Protein AF-X1SRM4-F1 (afdb_monomer)

Solvent-accessible surface area (backbone atoms only — not comparable to full-atom values): 5749 Å² total; per-residue (Å²): 133,90,82,63,101,51,56,76,46,81,44,74,42,78,88,56,92,49,51,66,61,54,65,71,65,63,55,59,71,55,78,73,40,91,47,46,73,48,65,42,58,48,82,62,38,61,90,78,50,67,84,57,41,68,48,72,47,77,42,87,73,50,101,91,42,69,45,79,48,80,47,55,30,52,72,72,29,47,53,51,53,54,55,52,60,62,62,77,76,111

Nearest PDB structures (foldseek):
  5np9-assembly1_A  TM=9.371E-01  e=2.767E-06  Bacillus subtilis
  5mvr-assembly1_A  TM=9.314E-01  e=2.800E-05  Bacillus subtilis
  3zqn-assembly1_I  TM=3.567E-01  e=4.131E+00  Bacillus phage SF6
  8btj-assembly1_A  TM=2.962E-01  e=2.133E+00  Muromegalovirus
  3zqo-assembly2_Q  TM=3.604E-01  e=8.550E+00  Bacillus phage SF6

pLDDT: mean 89.22, std 12.16, range [35.88, 97.44]

Foldseek 3Di:
DDDDPFDEAEEECPPPPALVVVVVVPCCCVQVHGHDYDYHPCVRHVVPHDQFDWDWDWADDDPPDIDIDTDGGDPVRVVVVVVVVVVVVD

InterPro domains:
  IPR003442 tRNA threonylcarbamoyl adenosine modification protein TsaE [PF02367] (7-66)
  IPR003442 tRNA threonylcarbamoyl adenosine modification protein TsaE [TIGR00150] (4-70)
  IPR027417 P-loop containing nucleoside triphosphate hydrolase [G3DSA:3.40.50.300] (1-85)
  IPR027417 P-loop containing nucleoside triphosphate hydrolase [SSF52540] (4-66)

Mean predicted aligned error: 4.93 Å

Secondary structure (DSSP, 8-state):
----SS-EEEEE-TT--SHHHHHHT-THHHHTSSSEEEEETGGGGTTTS-SSEEEEEEEE-SSS-EEEEEEEESHHHHHHHHHHHHHTT-

Organism: NCBI:txid412755

Radius of gyration: 14.92 Å; Cα contacts (8 Å, |Δi|>4): 104; chains: 1; bounding box: 33×36×36 Å

Sequence (90 aa):
ELHGRLPLYHIDLYRLDHIEEVEELGLDNYLYGKGVCVIEWAEKGLSVLPAEHLMIQIGYLSDTERSFQLKPNGKRYLEVLGQLKHLTLN

Structure (mmCIF, N/CA/C/O backbone):
data_AF-X1SRM4-F1
#
_entry.id   AF-X1SRM4-F1
#
loop_
_atom_site.group_PDB
_atom_site.id
_atom_site.type_symbol
_atom_site.label_atom_id
_atom_site.label_alt_id
_atom_site.label_comp_id
_atom_site.label_asym_id
_atom_site.label_entity_id
_atom_site.label_seq_id
_atom_site.pdbx_PDB_ins_code
_atom_site.Cartn_x
_atom_site.Cartn_y
_atom_site.Cartn_z
_atom_site.occupancy
_atom_site.B_iso_or_equiv
_atom_site.auth_seq_id
_atom_site.auth_comp_id
_atom_site.auth_asym_id
_atom_site.auth_atom_id
_atom_site.pdbx_PDB_model_num
ATOM 1 N N . GLU A 1 1 ? -22.380 -8.598 -11.366 1.00 53.22 1 GLU A N 1
ATOM 2 C CA . GLU A 1 1 ? -20.950 -8.373 -11.076 1.00 53.22 1 GLU A CA 1
ATOM 3 C C . GLU A 1 1 ? -20.717 -6.874 -10.932 1.00 53.22 1 GLU A C 1
ATOM 5 O O . GLU A 1 1 ? -21.360 -6.106 -11.642 1.00 53.22 1 GLU A O 1
ATOM 10 N N . LEU A 1 2 ? -19.895 -6.440 -9.974 1.00 52.22 2 LEU A N 1
ATOM 11 C CA . LEU A 1 2 ? -19.528 -5.028 -9.830 1.00 52.22 2 LEU A CA 1
ATOM 12 C C . LEU A 1 2 ? -18.365 -4.740 -10.783 1.00 52.22 2 LEU A C 1
ATOM 14 O O . LEU A 1 2 ? -17.234 -5.132 -10.515 1.00 52.22 2 LEU A O 1
ATOM 18 N N . HIS A 1 3 ? -18.639 -4.072 -11.903 1.00 73.56 3 HIS A N 1
ATOM 19 C CA . HIS A 1 3 ? -17.596 -3.648 -12.835 1.00 73.56 3 HIS A CA 1
ATOM 20 C C . HIS A 1 3 ? -17.134 -2.234 -12.480 1.00 73.56 3 HIS A C 1
ATOM 22 O O . HIS A 1 3 ? -17.868 -1.260 -12.645 1.00 73.56 3 HIS A O 1
ATOM 28 N N . GLY A 1 4 ? -15.909 -2.128 -11.968 1.00 80.31 4 GLY A N 1
ATOM 29 C CA . GLY A 1 4 ? -15.220 -0.851 -11.821 1.00 80.31 4 GLY A CA 1
ATOM 30 C C . GLY A 1 4 ? -14.667 -0.349 -13.157 1.00 80.31 4 GLY A C 1
ATOM 31 O O . GLY A 1 4 ? -14.529 -1.101 -14.119 1.00 80.31 4 GLY A O 1
ATOM 32 N N . ARG A 1 5 ? -14.286 0.933 -13.209 1.00 90.94 5 ARG A N 1
ATOM 33 C CA . ARG A 1 5 ? -13.626 1.541 -14.383 1.00 90.94 5 ARG A CA 1
ATOM 34 C C . ARG A 1 5 ? -12.295 0.864 -14.745 1.00 90.94 5 ARG A C 1
ATOM 36 O O . ARG A 1 5 ? -11.861 0.958 -15.889 1.00 90.94 5 ARG A O 1
ATOM 43 N N . LEU A 1 6 ? -11.632 0.243 -13.770 1.00 91.25 6 LEU A N 1
ATOM 44 C CA . LEU A 1 6 ? -10.359 -0.458 -13.929 1.00 91.25 6 LEU A CA 1
ATOM 45 C C . LEU A 1 6 ? -10.465 -1.861 -13.315 1.00 91.25 6 LEU A C 1
ATOM 47 O O . LEU A 1 6 ? -11.151 -2.005 -12.299 1.00 91.25 6 LEU A O 1
ATOM 51 N N . PRO A 1 7 ? -9.761 -2.866 -13.872 1.00 93.19 7 PRO A N 1
ATOM 52 C CA . PRO A 1 7 ? -9.529 -4.130 -13.182 1.00 93.19 7 PRO A CA 1
ATOM 53 C C . PRO A 1 7 ? -8.860 -3.884 -11.825 1.00 93.19 7 PRO A C 1
ATOM 55 O O . PRO A 1 7 ? -7.908 -3.103 -11.740 1.00 93.19 7 PRO A O 1
ATOM 58 N N . LEU A 1 8 ? -9.357 -4.547 -10.783 1.00 93.75 8 LEU A N 1
ATOM 59 C CA . LEU A 1 8 ? -8.775 -4.536 -9.444 1.00 93.75 8 LEU A CA 1
ATOM 60 C C . LEU A 1 8 ? -8.125 -5.894 -9.185 1.00 93.75 8 LEU A C 1
ATOM 62 O O . LEU A 1 8 ? -8.804 -6.918 -9.237 1.00 93.75 8 LEU A O 1
ATOM 66 N N . TYR A 1 9 ? -6.832 -5.886 -8.884 1.00 94.62 9 TYR A N 1
ATOM 67 C CA . TYR A 1 9 ? -6.090 -7.059 -8.445 1.00 94.62 9 TYR A CA 1
ATOM 68 C C . TYR A 1 9 ? -5.851 -6.934 -6.945 1.00 94.62 9 TYR A C 1
ATOM 70 O O . TYR A 1 9 ? -5.173 -6.011 -6.494 1.00 94.62 9 TYR A O 1
ATOM 78 N N . HIS A 1 10 ? -6.452 -7.831 -6.173 1.00 95.12 10 HIS A N 1
ATOM 79 C CA . HIS A 1 10 ? -6.222 -7.932 -4.736 1.00 95.12 10 HIS A CA 1
ATOM 80 C C . HIS A 1 10 ? -5.223 -9.058 -4.483 1.00 95.12 10 HIS A C 1
ATOM 82 O O . HIS A 1 10 ? -5.409 -10.169 -4.978 1.00 95.12 10 HIS A O 1
ATOM 88 N N . ILE A 1 11 ? -4.137 -8.735 -3.787 1.00 94.44 11 ILE A N 1
ATOM 89 C CA . ILE A 1 11 ? -3.026 -9.641 -3.499 1.00 94.44 11 ILE A CA 1
ATOM 90 C C . ILE A 1 11 ? -2.824 -9.628 -1.985 1.00 94.44 11 ILE A C 1
ATOM 92 O O . ILE A 1 11 ? -2.696 -8.562 -1.392 1.00 94.44 11 ILE A O 1
ATOM 96 N N . ASP A 1 12 ? -2.780 -10.801 -1.364 1.00 94.38 12 ASP A N 1
ATOM 97 C CA . ASP A 1 12 ? -2.544 -10.956 0.071 1.00 94.38 12 ASP A CA 1
ATOM 98 C C . ASP A 1 12 ? -1.292 -11.813 0.280 1.00 94.38 12 ASP A C 1
ATOM 100 O O . ASP A 1 12 ? -1.260 -12.985 -0.105 1.00 94.38 12 ASP A O 1
ATOM 104 N N . LEU A 1 13 ? -0.250 -11.212 0.861 1.00 94.75 13 LEU A N 1
ATOM 105 C CA . LEU A 1 13 ? 1.036 -11.869 1.102 1.00 94.75 13 LEU A CA 1
ATOM 106 C C . LEU A 1 13 ? 1.128 -12.517 2.494 1.00 94.75 13 LEU A C 1
ATOM 108 O O . LEU A 1 13 ? 2.190 -13.015 2.863 1.00 94.75 13 LEU A O 1
ATOM 112 N N . TYR A 1 14 ? 0.045 -12.551 3.282 1.00 91.69 14 TYR A N 1
ATOM 113 C CA . TYR A 1 14 ? 0.057 -13.040 4.666 1.00 91.69 14 TYR A CA 1
ATOM 114 C C . TYR A 1 14 ? 0.691 -14.428 4.825 1.00 91.69 14 TYR A C 1
ATOM 116 O O . TYR A 1 14 ? 1.385 -14.667 5.812 1.00 91.69 14 TYR A O 1
ATOM 124 N N . ARG A 1 15 ? 0.482 -15.334 3.862 1.00 89.69 15 ARG A N 1
ATOM 125 C CA . ARG A 1 15 ? 0.933 -16.737 3.931 1.00 89.69 15 ARG A CA 1
ATOM 126 C C . ARG A 1 15 ? 2.357 -16.989 3.441 1.00 89.69 15 ARG A C 1
ATOM 128 O O . ARG A 1 15 ? 2.780 -18.135 3.483 1.00 89.69 15 ARG A O 1
ATOM 135 N N . LEU A 1 16 ? 3.041 -15.964 2.945 1.00 89.75 16 LEU A N 1
ATOM 136 C CA . LEU A 1 16 ? 4.405 -16.101 2.445 1.00 89.75 16 LEU A CA 1
ATOM 137 C C . LEU A 1 16 ? 5.372 -15.775 3.570 1.00 89.75 16 LEU A C 1
ATOM 139 O O . LEU A 1 16 ? 5.248 -14.727 4.209 1.00 89.75 16 LEU A O 1
ATOM 143 N N . ASP A 1 17 ? 6.305 -16.674 3.833 1.00 85.25 17 ASP A N 1
ATOM 144 C CA . ASP A 1 17 ? 7.253 -16.527 4.940 1.00 85.25 17 ASP A CA 1
ATOM 145 C C . ASP A 1 17 ? 8.610 -16.002 4.459 1.00 85.25 17 ASP A C 1
ATOM 147 O O . ASP A 1 17 ? 9.368 -15.418 5.240 1.00 85.25 17 ASP A O 1
ATOM 151 N N . HIS A 1 18 ? 8.885 -16.144 3.160 1.00 84.94 18 HIS A N 1
ATOM 152 C CA . HIS A 1 18 ? 10.153 -15.790 2.534 1.00 84.94 18 HIS A CA 1
ATOM 153 C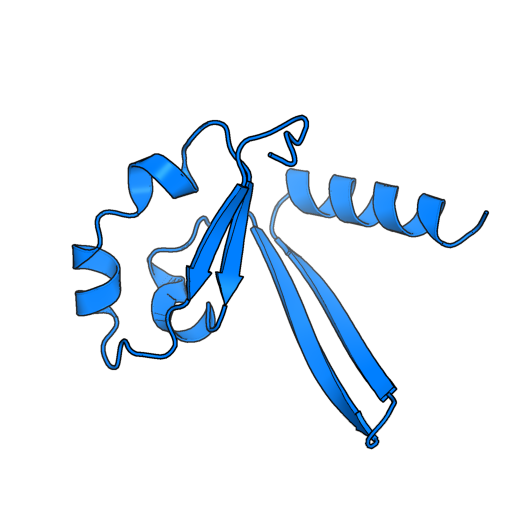 C . HIS A 1 18 ? 9.943 -14.906 1.298 1.00 84.94 18 HIS A C 1
ATOM 155 O O . HIS A 1 18 ? 8.969 -15.062 0.562 1.00 84.94 18 HIS A O 1
ATOM 161 N N . ILE A 1 19 ? 10.858 -13.960 1.068 1.00 81.69 19 ILE A N 1
ATOM 162 C CA . ILE A 1 19 ? 10.760 -13.010 -0.051 1.00 81.69 19 ILE A CA 1
ATOM 163 C C . ILE A 1 19 ? 10.869 -13.723 -1.404 1.00 81.69 19 ILE A C 1
ATOM 165 O O . ILE A 1 19 ? 10.209 -13.334 -2.364 1.00 81.69 19 ILE A O 1
ATOM 169 N N . GLU A 1 20 ? 11.641 -14.806 -1.450 1.00 85.56 20 GLU A N 1
ATOM 170 C CA . GLU A 1 20 ? 11.837 -15.651 -2.624 1.00 85.56 20 GLU A CA 1
ATOM 171 C C . GLU A 1 20 ? 10.506 -16.249 -3.107 1.00 85.56 20 GLU A C 1
ATOM 173 O O . GLU A 1 20 ? 10.248 -16.305 -4.307 1.00 85.56 20 GLU A O 1
ATOM 178 N N . GLU A 1 21 ? 9.599 -16.601 -2.188 1.00 86.44 21 GLU A N 1
ATOM 179 C CA . GLU A 1 21 ? 8.263 -17.093 -2.547 1.00 86.44 21 GLU A CA 1
ATOM 180 C C . GLU A 1 21 ? 7.436 -16.006 -3.244 1.00 86.44 21 GLU A C 1
ATOM 182 O O . GLU A 1 21 ? 6.639 -16.309 -4.129 1.00 86.44 21 GLU A O 1
ATOM 187 N N . VAL A 1 22 ? 7.632 -14.732 -2.876 1.00 84.75 22 VAL A N 1
ATOM 188 C CA . VAL A 1 22 ? 6.966 -13.587 -3.516 1.00 84.75 22 VAL A CA 1
ATOM 189 C C . VAL A 1 22 ? 7.509 -13.365 -4.929 1.00 84.75 22 VAL A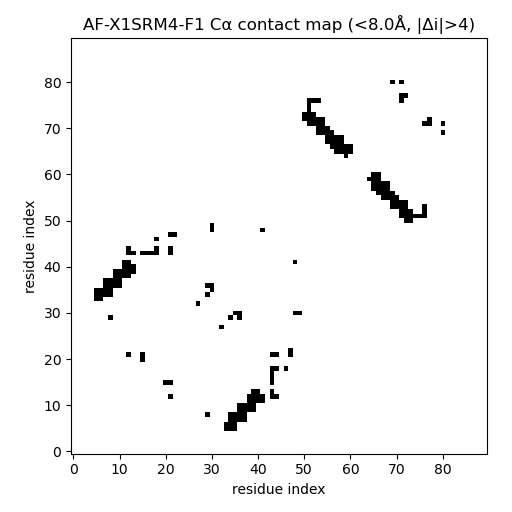 C 1
ATOM 191 O O . VAL A 1 22 ? 6.731 -13.090 -5.844 1.00 84.75 22 VAL A O 1
ATOM 194 N N . GLU A 1 23 ? 8.824 -13.498 -5.122 1.00 84.94 23 GLU A N 1
ATOM 195 C CA . GLU A 1 23 ? 9.474 -13.406 -6.438 1.00 84.94 23 GLU A CA 1
ATOM 196 C C . GLU A 1 23 ? 8.954 -14.487 -7.399 1.00 84.94 23 GLU A C 1
ATOM 198 O O . GLU A 1 23 ? 8.673 -14.208 -8.567 1.00 84.94 23 GLU A O 1
ATOM 203 N N . GLU A 1 24 ? 8.733 -15.703 -6.895 1.00 88.38 24 GLU A N 1
ATOM 204 C CA . GLU A 1 24 ? 8.226 -16.836 -7.676 1.00 88.38 24 GLU A CA 1
ATOM 205 C C . GLU A 1 24 ? 6.745 -16.712 -8.080 1.00 88.38 24 GLU A C 1
ATOM 207 O O . GLU A 1 24 ? 6.307 -17.385 -9.017 1.00 88.38 24 GLU A O 1
ATOM 212 N N . LEU A 1 25 ? 5.962 -15.825 -7.448 1.00 86.75 25 LEU A N 1
ATOM 213 C CA . LEU A 1 25 ? 4.547 -15.619 -7.797 1.00 86.75 25 LEU A CA 1
ATOM 214 C C . LEU A 1 25 ? 4.332 -15.032 -9.200 1.00 86.75 25 LEU A C 1
ATOM 216 O O . LEU A 1 25 ? 3.211 -15.084 -9.715 1.00 86.75 25 LEU A O 1
ATOM 220 N N . GLY A 1 26 ? 5.361 -14.440 -9.816 1.00 86.12 26 GLY A N 1
ATOM 221 C CA . GLY A 1 26 ? 5.253 -13.856 -11.155 1.00 86.12 26 GLY A CA 1
ATOM 222 C C . GLY A 1 26 ? 4.254 -12.695 -11.224 1.00 86.12 26 GLY A C 1
ATOM 223 O O . GLY A 1 26 ? 3.417 -12.627 -12.131 1.00 86.12 26 GLY A O 1
ATOM 224 N N . LEU A 1 27 ? 4.317 -11.778 -10.249 1.00 90.31 27 LEU A N 1
ATOM 225 C CA . LEU A 1 27 ? 3.354 -10.679 -10.098 1.00 90.31 27 LEU A CA 1
ATOM 226 C C . LEU A 1 27 ? 3.469 -9.576 -11.167 1.00 90.31 27 LEU A C 1
ATOM 228 O O . LEU A 1 27 ? 2.584 -8.722 -11.258 1.00 90.31 27 LEU A O 1
ATOM 232 N N . ASP A 1 28 ? 4.504 -9.598 -12.006 1.00 90.62 28 ASP A N 1
ATOM 233 C CA . ASP A 1 28 ? 4.832 -8.530 -12.960 1.00 90.62 28 ASP A CA 1
ATOM 234 C C . ASP A 1 28 ? 3.670 -8.138 -13.879 1.00 90.62 28 ASP A C 1
ATOM 236 O O . ASP A 1 28 ? 3.398 -6.954 -14.084 1.00 90.62 28 ASP A O 1
ATOM 240 N N . ASN A 1 29 ? 2.928 -9.122 -14.394 1.00 89.56 29 ASN A N 1
ATOM 241 C CA . ASN A 1 29 ? 1.794 -8.870 -15.290 1.00 89.56 29 ASN A CA 1
ATOM 242 C C . ASN A 1 29 ? 0.664 -8.075 -14.614 1.00 89.56 29 ASN A C 1
ATOM 244 O O . ASN A 1 29 ? -0.106 -7.386 -15.290 1.00 89.56 29 ASN A O 1
ATOM 248 N N . TYR A 1 30 ? 0.561 -8.168 -13.288 1.00 92.69 30 TYR A N 1
ATOM 249 C CA . TYR A 1 30 ? -0.411 -7.432 -12.487 1.00 92.69 30 TYR A CA 1
ATOM 250 C C . TYR A 1 30 ? 0.154 -6.071 -12.077 1.00 92.69 30 TYR A C 1
ATOM 252 O O . TYR A 1 30 ? -0.489 -5.048 -12.326 1.00 92.69 30 TYR A O 1
ATOM 260 N N . LEU A 1 31 ? 1.371 -6.051 -11.518 1.00 92.69 31 LEU A N 1
ATOM 261 C CA . LEU A 1 31 ? 2.046 -4.848 -11.015 1.00 92.69 31 LEU A CA 1
ATOM 262 C C . LEU A 1 31 ? 2.277 -3.803 -12.113 1.00 92.69 31 LEU A C 1
ATOM 264 O O . LEU A 1 31 ? 2.084 -2.611 -11.881 1.00 92.69 31 LEU A O 1
ATOM 268 N N . TYR A 1 32 ? 2.629 -4.256 -13.316 1.00 91.88 32 TYR A N 1
ATOM 269 C CA . TYR A 1 32 ? 2.875 -3.413 -14.488 1.00 91.88 32 TYR A CA 1
ATOM 270 C C . TYR A 1 32 ? 1.741 -3.487 -15.525 1.00 91.88 32 TYR A C 1
ATOM 272 O O . TYR A 1 32 ? 1.880 -3.018 -16.658 1.00 91.88 32 TYR A O 1
ATOM 280 N N . GLY A 1 33 ? 0.605 -4.078 -15.145 1.00 92.12 33 GLY A N 1
ATOM 281 C CA . GLY A 1 33 ? -0.584 -4.198 -15.981 1.00 92.12 33 GLY A CA 1
ATOM 282 C C . GLY A 1 33 ? -1.409 -2.907 -16.079 1.00 92.12 33 GLY A C 1
ATOM 283 O O . GLY A 1 33 ? -1.022 -1.829 -15.637 1.00 92.12 33 GLY A O 1
ATOM 284 N N . LYS A 1 34 ? -2.612 -3.014 -16.661 1.00 91.56 34 LYS A N 1
ATOM 285 C CA . LYS A 1 34 ? -3.553 -1.881 -16.837 1.00 91.56 34 LYS A CA 1
ATOM 286 C C . LYS A 1 34 ? -4.564 -1.712 -15.690 1.00 91.56 34 LYS A C 1
ATOM 288 O O . LYS A 1 34 ? -5.510 -0.935 -15.822 1.00 91.56 34 LYS A O 1
ATOM 293 N N . GLY A 1 35 ? -4.413 -2.482 -14.615 1.00 93.44 35 GLY A N 1
ATOM 294 C CA . GLY A 1 35 ? -5.309 -2.466 -13.458 1.00 93.44 35 GLY A CA 1
ATOM 295 C C . GLY A 1 35 ? -4.765 -1.647 -12.291 1.00 93.44 35 GLY A C 1
ATOM 296 O O . GLY A 1 35 ? -3.762 -0.946 -12.406 1.00 93.44 35 GLY A O 1
ATOM 297 N N . VAL A 1 36 ? -5.443 -1.754 -11.154 1.00 94.56 36 VAL A N 1
ATOM 298 C CA . VAL A 1 36 ? -4.956 -1.277 -9.856 1.00 94.56 36 VAL A CA 1
ATOM 299 C C . VAL A 1 36 ? -4.651 -2.493 -8.994 1.00 94.56 36 VAL A C 1
ATOM 301 O O . VAL A 1 36 ? -5.514 -3.355 -8.841 1.00 94.56 36 VAL A O 1
ATOM 304 N N . CYS A 1 37 ? -3.451 -2.548 -8.421 1.00 96.19 37 CYS A N 1
ATOM 305 C CA . CYS A 1 37 ? -3.097 -3.550 -7.419 1.00 96.19 37 CYS A CA 1
ATOM 306 C C . CYS A 1 37 ? -3.324 -2.993 -6.010 1.00 96.19 37 CYS A C 1
ATOM 308 O O . CYS A 1 37 ? -2.881 -1.886 -5.700 1.00 96.19 37 CYS A O 1
ATOM 310 N N . VAL A 1 38 ? -3.991 -3.772 -5.160 1.00 96.94 38 VAL A N 1
ATOM 311 C CA . VAL A 1 38 ? -4.088 -3.555 -3.712 1.00 96.94 38 VAL A CA 1
ATOM 312 C C . VAL A 1 38 ? -3.427 -4.750 -3.050 1.00 96.94 38 VAL A C 1
ATOM 314 O O . VAL A 1 38 ? -3.859 -5.880 -3.268 1.00 96.94 38 VAL A O 1
ATOM 317 N N . ILE A 1 39 ? -2.361 -4.492 -2.297 1.00 96.44 39 ILE A N 1
ATOM 318 C CA . ILE A 1 39 ? -1.490 -5.531 -1.749 1.00 96.44 39 ILE A CA 1
ATOM 319 C C . ILE A 1 39 ? -1.529 -5.443 -0.226 1.00 96.44 39 ILE A C 1
ATOM 321 O O . ILE A 1 39 ? -1.112 -4.435 0.345 1.00 96.44 39 ILE A O 1
ATOM 325 N N . GLU A 1 40 ? -2.044 -6.484 0.419 1.00 97.19 40 GLU A N 1
ATOM 326 C CA . GLU A 1 40 ? -2.000 -6.656 1.869 1.00 97.19 40 GLU A CA 1
ATOM 327 C C . GLU A 1 40 ? -0.703 -7.354 2.285 1.00 97.19 40 GLU A C 1
ATOM 329 O O . GLU A 1 40 ? -0.162 -8.177 1.543 1.00 97.19 40 GLU A O 1
ATOM 334 N N . TRP A 1 41 ? -0.196 -7.003 3.472 1.00 95.06 41 TRP A N 1
ATOM 335 C CA . TRP A 1 41 ? 1.096 -7.480 3.988 1.00 95.06 41 TRP A CA 1
ATOM 336 C C . TRP A 1 41 ? 2.271 -7.187 3.038 1.00 95.06 41 TRP A C 1
ATOM 338 O O . TRP A 1 41 ? 3.218 -7.965 2.918 1.00 95.06 41 TRP A O 1
ATOM 348 N N . ALA A 1 42 ? 2.202 -6.044 2.345 1.00 94.25 42 ALA A N 1
ATOM 349 C CA . ALA A 1 42 ? 3.170 -5.585 1.349 1.00 94.25 42 ALA A CA 1
ATOM 350 C C . ALA A 1 42 ? 4.615 -5.508 1.879 1.00 94.25 42 ALA A C 1
ATOM 352 O O . ALA A 1 42 ? 5.565 -5.617 1.105 1.00 94.25 42 ALA A O 1
ATOM 353 N N . GLU A 1 43 ? 4.795 -5.360 3.193 1.00 91.88 43 GLU A N 1
ATOM 354 C CA . GLU A 1 43 ? 6.090 -5.402 3.868 1.00 91.88 43 GLU A CA 1
ATOM 355 C C . GLU A 1 43 ? 6.862 -6.708 3.626 1.00 91.88 43 GLU A C 1
ATOM 357 O O . GLU A 1 43 ? 8.092 -6.691 3.627 1.00 91.88 43 GLU A O 1
ATOM 362 N N . LYS A 1 44 ? 6.158 -7.815 3.357 1.00 92.06 44 LYS A N 1
ATOM 363 C CA . LYS A 1 44 ? 6.759 -9.116 3.034 1.00 92.06 44 LYS A CA 1
ATOM 364 C C . LYS A 1 44 ? 7.381 -9.164 1.637 1.00 92.06 44 LYS A C 1
ATOM 366 O O . LYS A 1 44 ? 8.165 -10.061 1.362 1.00 92.06 44 LYS A O 1
ATOM 371 N N . GLY A 1 45 ? 7.038 -8.208 0.769 1.00 90.06 45 GLY A N 1
ATOM 372 C CA . GLY A 1 45 ? 7.399 -8.184 -0.649 1.00 90.06 45 GLY A CA 1
ATOM 373 C C . GLY A 1 45 ? 8.157 -6.937 -1.105 1.00 90.06 45 GLY A C 1
ATOM 374 O O . GLY A 1 45 ? 8.252 -6.708 -2.304 1.00 90.06 45 GLY A O 1
ATOM 375 N N . LEU A 1 46 ? 8.653 -6.078 -0.205 1.00 88.38 46 LEU A N 1
ATOM 376 C CA . LEU A 1 46 ? 9.078 -4.712 -0.573 1.00 88.38 46 LEU A CA 1
ATOM 377 C C . LEU A 1 46 ? 10.119 -4.631 -1.701 1.00 88.38 46 LEU A C 1
ATOM 379 O O . LEU A 1 46 ? 10.103 -3.651 -2.441 1.00 88.38 46 LEU A O 1
ATOM 383 N N . SER A 1 47 ? 11.006 -5.621 -1.840 1.00 88.44 47 SER A N 1
ATOM 384 C CA . SER A 1 47 ? 12.023 -5.645 -2.904 1.00 88.44 47 SER A CA 1
ATOM 385 C C . SER A 1 47 ? 11.445 -5.891 -4.298 1.00 88.44 47 SER A C 1
ATOM 387 O O . SER A 1 47 ? 12.059 -5.468 -5.275 1.00 88.44 47 SER A O 1
ATOM 389 N N . VAL A 1 48 ? 10.280 -6.538 -4.396 1.00 88.50 48 VAL A N 1
ATOM 390 C CA . VAL A 1 48 ? 9.625 -6.866 -5.674 1.00 88.50 48 VAL A CA 1
ATOM 391 C C . VAL A 1 48 ? 8.555 -5.855 -6.071 1.00 88.50 48 VAL A C 1
ATOM 393 O O . VAL A 1 48 ? 8.086 -5.844 -7.207 1.00 88.50 48 VAL A O 1
ATOM 396 N N . LEU A 1 49 ? 8.128 -5.005 -5.134 1.00 90.88 49 LEU A N 1
ATOM 397 C CA . LEU A 1 49 ? 7.101 -4.011 -5.405 1.00 90.88 49 LEU A CA 1
ATOM 398 C C . LEU A 1 49 ? 7.647 -2.861 -6.265 1.00 90.88 49 LEU A C 1
ATOM 400 O O . LEU A 1 49 ? 8.818 -2.489 -6.153 1.00 90.88 49 LEU A O 1
ATOM 404 N N . PRO A 1 50 ? 6.794 -2.219 -7.084 1.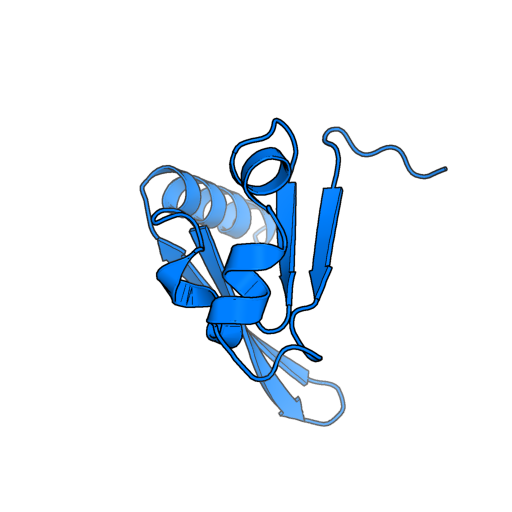00 93.31 50 PRO A N 1
ATOM 405 C CA . PRO A 1 50 ? 7.195 -1.045 -7.842 1.00 93.31 50 PRO A CA 1
ATOM 406 C C . PRO A 1 50 ? 7.732 0.080 -6.946 1.00 93.31 50 PRO A C 1
ATOM 408 O O . PRO A 1 50 ? 7.167 0.397 -5.895 1.00 93.31 50 PRO A O 1
ATOM 411 N N . ALA A 1 51 ? 8.795 0.745 -7.410 1.00 92.81 51 ALA A N 1
ATOM 412 C CA . ALA A 1 51 ? 9.414 1.864 -6.695 1.00 92.81 51 ALA A CA 1
ATOM 413 C C . ALA A 1 51 ? 8.431 3.020 -6.431 1.00 92.81 51 ALA A C 1
ATOM 415 O O . ALA A 1 51 ? 8.480 3.656 -5.377 1.00 92.81 51 ALA A O 1
ATOM 416 N N . GLU A 1 52 ? 7.515 3.275 -7.370 1.00 96.00 52 GLU A N 1
ATOM 417 C CA . GLU A 1 52 ? 6.386 4.179 -7.159 1.00 96.00 52 GLU A CA 1
ATOM 418 C C . GLU A 1 52 ? 5.162 3.394 -6.678 1.00 96.00 52 GLU A C 1
ATOM 420 O O . GLU A 1 52 ? 4.692 2.488 -7.361 1.00 96.00 52 GLU A O 1
ATOM 425 N N . HIS A 1 53 ? 4.612 3.772 -5.526 1.00 96.38 53 HIS A N 1
ATOM 426 C CA . HIS A 1 53 ? 3.398 3.189 -4.952 1.00 96.38 53 HIS A CA 1
ATOM 427 C C . HIS A 1 53 ? 2.784 4.146 -3.919 1.00 96.38 53 HIS A C 1
ATOM 429 O O . HIS A 1 53 ? 3.419 5.098 -3.466 1.00 96.38 53 HIS A O 1
ATOM 435 N N . LEU A 1 54 ? 1.546 3.890 -3.495 1.00 96.81 54 LEU A N 1
ATOM 436 C CA . LEU A 1 54 ? 0.970 4.519 -2.306 1.00 96.81 54 LEU A CA 1
ATOM 437 C C . LEU A 1 54 ? 0.978 3.503 -1.170 1.00 96.81 54 LEU A C 1
ATOM 439 O O . LEU A 1 54 ? 0.175 2.575 -1.175 1.00 96.81 54 LEU A O 1
ATOM 443 N N . MET A 1 55 ? 1.868 3.684 -0.197 1.00 96.75 55 MET A N 1
ATOM 444 C CA . MET A 1 55 ? 1.881 2.845 0.996 1.00 96.75 55 MET A CA 1
ATOM 445 C C . MET A 1 55 ? 0.794 3.330 1.958 1.00 96.75 55 MET A C 1
ATOM 447 O O . MET A 1 55 ? 0.745 4.515 2.297 1.00 96.75 55 MET A O 1
ATOM 451 N N . ILE A 1 56 ? -0.079 2.426 2.393 1.00 96.88 56 ILE A N 1
ATOM 452 C CA . ILE A 1 56 ? -1.161 2.721 3.336 1.00 96.88 56 ILE A CA 1
ATOM 453 C C . ILE A 1 56 ? -0.920 1.894 4.588 1.00 96.88 56 ILE A C 1
ATOM 455 O O . ILE A 1 56 ? -0.910 0.670 4.534 1.00 96.88 56 ILE A O 1
ATOM 459 N N . GLN A 1 57 ? -0.738 2.566 5.720 1.00 96.38 57 GLN A N 1
ATOM 460 C CA . GLN A 1 57 ? -0.630 1.911 7.018 1.00 96.38 57 GLN A CA 1
ATOM 461 C C . GLN A 1 57 ? -1.905 2.167 7.808 1.00 96.38 57 GLN A C 1
ATOM 463 O O . GLN A 1 57 ? -2.324 3.317 7.960 1.00 96.38 57 GLN A O 1
ATOM 468 N N . ILE A 1 58 ? -2.513 1.089 8.296 1.00 96.25 58 ILE A N 1
ATOM 469 C CA . ILE A 1 58 ? -3.734 1.131 9.094 1.00 96.25 58 ILE A CA 1
ATOM 470 C C . ILE A 1 58 ? -3.353 0.807 10.537 1.00 96.25 58 ILE A C 1
ATOM 472 O O . ILE A 1 58 ? -2.928 -0.306 10.837 1.00 96.25 58 ILE A O 1
ATOM 476 N N . GLY A 1 59 ? -3.464 1.790 11.425 1.00 96.06 59 GLY A N 1
ATOM 477 C CA . GLY A 1 59 ? -3.200 1.632 12.849 1.00 96.06 59 GLY A CA 1
ATOM 478 C C . GLY A 1 59 ? -4.475 1.350 13.637 1.00 96.06 59 GLY A C 1
ATOM 479 O O . GLY A 1 59 ? -5.547 1.876 13.336 1.00 96.06 59 GLY A O 1
ATOM 480 N N . TYR A 1 60 ? -4.353 0.534 14.679 1.00 97.31 60 TYR A N 1
ATOM 481 C CA . TYR A 1 60 ? -5.414 0.316 15.656 1.00 97.31 60 TYR A CA 1
ATOM 482 C C . TYR A 1 60 ? -5.427 1.452 16.687 1.00 97.31 60 TYR A C 1
ATOM 484 O O . TYR A 1 60 ? -4.387 1.734 17.281 1.00 97.31 60 TYR A O 1
ATOM 492 N N . LEU A 1 61 ? -6.579 2.098 16.900 1.00 96.81 61 LEU A N 1
ATOM 493 C CA . LEU A 1 61 ? -6.747 3.126 17.940 1.00 96.81 61 LEU A CA 1
ATOM 494 C C . LEU A 1 61 ? -7.690 2.655 19.055 1.00 96.81 61 LEU A C 1
ATOM 496 O O . LEU A 1 61 ? -7.367 2.785 20.232 1.00 96.81 61 LEU A O 1
ATOM 500 N N . SER A 1 62 ? -8.834 2.085 18.681 1.00 97.44 62 SER A N 1
ATOM 501 C CA . SER A 1 62 ? -9.831 1.497 19.583 1.00 97.44 62 SER A CA 1
ATOM 502 C C . SER A 1 62 ? -10.657 0.454 18.823 1.00 97.44 62 SER A C 1
ATOM 504 O O . SER A 1 62 ? -10.447 0.258 17.625 1.00 97.44 62 SER A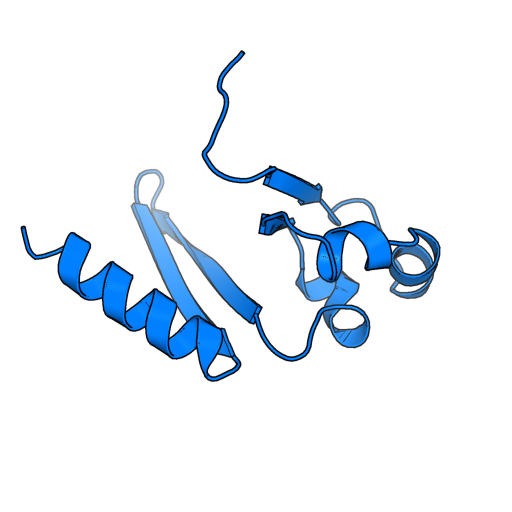 O 1
ATOM 506 N N . ASP A 1 63 ? -11.620 -0.203 19.469 1.00 96.25 63 ASP A N 1
ATOM 507 C CA . ASP A 1 63 ? -12.465 -1.221 18.826 1.00 96.25 63 ASP A CA 1
ATOM 508 C C . ASP A 1 63 ? -13.142 -0.684 17.551 1.00 96.25 63 ASP A C 1
ATOM 510 O O . ASP A 1 63 ? -13.189 -1.372 16.528 1.00 96.25 63 ASP A O 1
ATOM 514 N N . THR A 1 64 ? -13.561 0.585 17.574 1.00 97.00 64 THR A N 1
ATOM 515 C CA . THR A 1 64 ? -14.288 1.248 16.482 1.00 97.00 64 THR A CA 1
ATOM 516 C C . THR A 1 64 ? -13.462 2.254 15.684 1.00 97.00 64 THR A C 1
ATOM 518 O O . THR A 1 64 ? -13.958 2.776 14.689 1.00 97.00 64 THR A O 1
ATOM 521 N N . GLU A 1 65 ? -12.220 2.546 16.081 1.00 97.06 65 GLU A N 1
ATOM 522 C CA . GLU A 1 65 ? -11.405 3.579 15.432 1.00 97.06 65 GLU A CA 1
ATOM 523 C C . GLU A 1 65 ? -10.096 3.026 14.874 1.00 97.06 65 GLU A C 1
ATOM 525 O O . GLU A 1 65 ? -9.428 2.165 15.459 1.00 97.06 65 GLU A O 1
ATOM 530 N N . ARG A 1 66 ? -9.711 3.556 13.714 1.00 97.31 66 ARG A N 1
ATOM 531 C CA . ARG A 1 66 ? -8.454 3.252 13.034 1.00 97.31 66 ARG A CA 1
ATOM 532 C C . ARG A 1 66 ? -7.777 4.549 12.621 1.00 97.31 66 ARG A C 1
ATOM 534 O O . ARG A 1 66 ? -8.449 5.510 12.252 1.00 97.31 66 ARG A O 1
ATOM 541 N N . SER A 1 67 ? -6.451 4.562 12.641 1.00 96.12 67 SER A N 1
ATOM 542 C CA . SER A 1 67 ? -5.665 5.602 11.983 1.00 96.12 67 SER A CA 1
ATOM 543 C C . SER A 1 67 ? -5.253 5.127 10.595 1.00 96.12 67 SER A C 1
ATOM 545 O O . SER A 1 67 ? -4.941 3.957 10.398 1.00 96.12 67 SER A O 1
ATOM 547 N N . PHE A 1 68 ? -5.239 6.039 9.626 1.00 95.75 68 PHE A N 1
ATOM 548 C CA . PHE A 1 68 ? -4.741 5.767 8.281 1.00 95.75 68 PHE A CA 1
ATOM 549 C C . PHE A 1 68 ? -3.589 6.715 7.980 1.00 95.75 68 PHE A C 1
ATOM 551 O O . PHE A 1 68 ? -3.761 7.935 7.985 1.00 95.75 68 PHE A O 1
ATOM 558 N N . GLN A 1 69 ? -2.416 6.159 7.695 1.00 95.81 69 GLN A N 1
ATOM 559 C CA . GLN A 1 69 ? -1.267 6.916 7.222 1.00 95.81 69 GLN A CA 1
ATOM 560 C C . GLN A 1 69 ? -1.007 6.583 5.754 1.00 95.81 69 GLN A C 1
ATOM 562 O O . GLN A 1 69 ? -0.672 5.451 5.414 1.00 95.81 69 GLN A O 1
ATOM 567 N N . LEU A 1 70 ? -1.154 7.585 4.888 1.00 95.94 70 LEU A N 1
ATOM 568 C CA . LEU A 1 70 ? -0.929 7.473 3.449 1.00 95.94 70 LEU A CA 1
ATOM 569 C C . LEU A 1 70 ? 0.445 8.063 3.114 1.00 95.94 70 LEU A C 1
ATOM 571 O O . LEU A 1 70 ? 0.672 9.259 3.306 1.00 95.94 70 LEU A O 1
ATOM 575 N N . LYS A 1 71 ? 1.357 7.229 2.614 1.00 95.69 71 LYS A N 1
ATOM 576 C CA . LYS A 1 71 ? 2.731 7.589 2.245 1.00 95.69 71 LYS A CA 1
ATOM 577 C C . LYS A 1 71 ? 2.919 7.399 0.735 1.00 95.69 71 LYS A C 1
ATOM 579 O O . LYS A 1 71 ? 3.125 6.272 0.285 1.00 95.69 71 LYS A O 1
ATOM 584 N N . PRO A 1 72 ? 2.788 8.468 -0.065 1.00 96.75 72 PRO A N 1
ATOM 585 C CA . PRO A 1 72 ? 2.990 8.384 -1.503 1.00 96.75 72 PRO A CA 1
ATOM 586 C C . PRO A 1 72 ? 4.485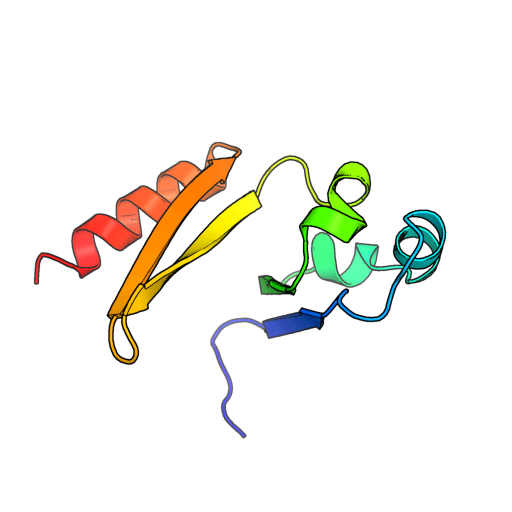 8.309 -1.825 1.00 96.75 72 PRO A C 1
ATOM 588 O O . PRO A 1 72 ? 5.262 9.146 -1.371 1.00 96.75 72 PRO A O 1
ATOM 591 N N . ASN A 1 73 ? 4.862 7.348 -2.659 1.00 96.00 73 ASN A N 1
ATOM 592 C CA . ASN A 1 73 ? 6.181 7.225 -3.262 1.00 96.00 73 ASN A CA 1
ATOM 593 C C . ASN A 1 73 ? 6.038 7.444 -4.769 1.00 96.00 73 ASN A C 1
ATOM 595 O O . ASN A 1 73 ? 5.278 6.739 -5.429 1.00 96.00 73 ASN A O 1
ATOM 599 N N . GLY A 1 74 ? 6.749 8.430 -5.313 1.00 97.12 74 GLY A N 1
ATOM 600 C CA . GLY A 1 74 ? 6.656 8.791 -6.729 1.00 97.12 74 GLY A CA 1
ATOM 601 C C . GLY A 1 74 ? 5.643 9.894 -7.042 1.00 97.12 74 GLY A C 1
ATOM 602 O O . GLY A 1 74 ? 4.713 10.182 -6.278 1.00 97.12 74 GLY A O 1
ATOM 603 N N . LYS A 1 75 ? 5.837 10.544 -8.195 1.00 96.75 75 LYS A N 1
ATOM 604 C CA . LYS A 1 75 ? 5.049 11.717 -8.608 1.00 96.75 75 LYS A CA 1
ATOM 605 C C . LYS A 1 75 ? 3.576 11.363 -8.800 1.00 96.75 75 LYS A C 1
ATOM 607 O O . LYS A 1 75 ? 2.701 12.104 -8.352 1.00 96.75 75 LYS A O 1
ATOM 612 N N . ARG A 1 76 ? 3.307 10.198 -9.396 1.00 94.75 76 ARG A N 1
ATOM 613 C CA . ARG A 1 76 ? 1.952 9.695 -9.645 1.00 94.75 76 ARG A CA 1
ATOM 614 C C . ARG A 1 76 ? 1.125 9.645 -8.360 1.00 94.75 76 ARG A C 1
ATOM 616 O O . ARG A 1 76 ? -0.031 10.063 -8.356 1.00 94.75 76 ARG A O 1
ATOM 623 N N . TYR A 1 77 ? 1.704 9.138 -7.274 1.00 96.56 77 TYR A N 1
ATOM 624 C CA . TYR A 1 77 ? 0.981 8.913 -6.022 1.00 96.56 77 TYR A CA 1
ATOM 625 C C . TYR A 1 77 ? 0.885 10.169 -5.150 1.00 96.56 77 TYR A C 1
ATOM 627 O O . TYR A 1 77 ? -0.078 10.305 -4.395 1.00 96.56 77 TYR A O 1
ATOM 635 N N . LEU A 1 78 ? 1.800 11.133 -5.312 1.00 96.19 78 LEU A N 1
ATOM 636 C CA . LEU A 1 78 ? 1.635 12.483 -4.760 1.00 96.19 78 LEU A CA 1
ATOM 637 C C . LEU A 1 78 ? 0.399 13.177 -5.350 1.00 96.19 78 LEU A C 1
ATOM 639 O O . LEU A 1 78 ? -0.397 13.753 -4.609 1.00 96.19 78 LEU A O 1
ATOM 643 N N . GLU A 1 79 ? 0.203 13.076 -6.667 1.00 95.81 79 GLU A N 1
ATOM 644 C CA . GLU A 1 79 ? -0.975 13.624 -7.351 1.00 95.81 79 GLU A CA 1
ATOM 645 C C . GLU A 1 79 ? -2.268 12.937 -6.889 1.00 95.81 79 GLU A C 1
ATOM 647 O O . GLU A 1 79 ? -3.253 13.614 -6.592 1.00 95.81 79 GLU A O 1
ATOM 652 N N . VAL A 1 80 ? -2.253 11.603 -6.755 1.00 93.88 80 VAL A N 1
ATOM 653 C CA . VAL A 1 80 ? -3.391 10.838 -6.212 1.00 93.88 80 VAL A CA 1
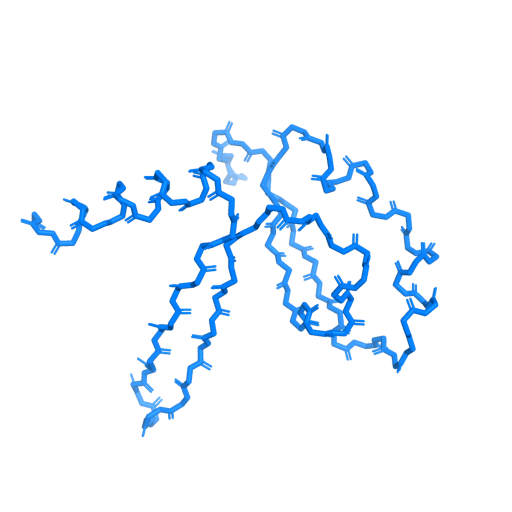ATOM 654 C C . VAL A 1 80 ? -3.739 11.298 -4.796 1.00 93.88 80 VAL A C 1
ATOM 656 O O . VAL A 1 80 ? -4.905 11.575 -4.515 1.00 93.88 80 VAL A O 1
ATOM 659 N N . LEU A 1 81 ? -2.750 11.432 -3.906 1.00 93.88 81 LEU A N 1
ATOM 660 C CA . LEU A 1 81 ? -2.998 11.911 -2.545 1.00 93.88 81 LEU A CA 1
ATOM 661 C C . LEU A 1 81 ? -3.549 13.344 -2.539 1.00 93.88 81 LEU A C 1
ATOM 663 O O . LEU A 1 81 ? -4.425 13.666 -1.736 1.00 93.88 81 LEU A O 1
ATOM 667 N N . GLY A 1 82 ? -3.066 14.196 -3.447 1.00 93.12 82 GLY A N 1
ATOM 668 C CA . GLY A 1 82 ? -3.608 15.534 -3.665 1.00 93.12 82 GLY A CA 1
ATOM 669 C C . GLY A 1 82 ? -5.101 15.499 -3.992 1.00 93.12 82 GLY A C 1
ATOM 670 O O . GLY A 1 82 ? -5.878 16.190 -3.338 1.00 93.12 82 GLY A O 1
ATOM 671 N N . GLN A 1 83 ? -5.519 14.647 -4.930 1.00 90.56 83 GLN A N 1
ATOM 672 C CA . GLN A 1 83 ? -6.927 14.486 -5.317 1.00 90.56 83 GLN A CA 1
ATOM 673 C C . GLN A 1 83 ? -7.801 13.977 -4.159 1.00 90.56 83 GLN A C 1
ATOM 675 O O . GLN A 1 83 ? -8.907 14.477 -3.969 1.00 90.56 83 GLN A O 1
ATOM 680 N N . LEU A 1 84 ? -7.294 13.050 -3.337 1.00 86.38 84 LEU A N 1
ATOM 681 C CA . LEU A 1 84 ? -8.024 12.530 -2.171 1.00 86.38 84 LEU A CA 1
ATOM 682 C C . LEU A 1 84 ? -8.332 13.612 -1.128 1.00 86.38 84 LEU A C 1
ATOM 684 O O . LEU A 1 84 ? -9.435 13.634 -0.592 1.00 86.38 84 LEU A O 1
ATOM 688 N N . LYS A 1 85 ? -7.408 14.548 -0.874 1.00 77.19 85 LYS A N 1
ATOM 689 C CA . LYS A 1 85 ? -7.641 15.660 0.072 1.00 77.19 85 LYS A CA 1
ATOM 690 C C . LYS A 1 85 ? -8.777 16.592 -0.352 1.00 77.19 85 LYS A C 1
ATOM 692 O O . LYS A 1 85 ? -9.389 17.227 0.497 1.00 77.19 85 LYS A O 1
ATOM 697 N N . HIS A 1 86 ? -9.045 16.685 -1.652 1.00 65.31 86 HIS A N 1
ATOM 698 C CA . HIS A 1 86 ? -10.142 17.502 -2.171 1.00 65.31 86 HIS A CA 1
ATOM 699 C C . HIS A 1 86 ? -11.495 16.784 -2.040 1.00 65.31 86 HIS A C 1
ATOM 701 O O . HIS A 1 86 ? -12.529 17.440 -2.057 1.00 65.31 86 HIS A O 1
ATOM 707 N N . LEU A 1 87 ? -11.498 15.454 -1.883 1.00 58.03 87 LEU A N 1
ATOM 708 C CA . LEU A 1 87 ? -12.712 14.654 -1.694 1.00 58.03 87 LEU A CA 1
ATOM 709 C C . LEU A 1 87 ? -13.213 14.652 -0.243 1.00 58.03 87 LEU A C 1
ATOM 711 O O . LEU A 1 87 ? -14.395 14.425 -0.028 1.00 58.03 87 LEU A O 1
ATOM 715 N N . THR A 1 88 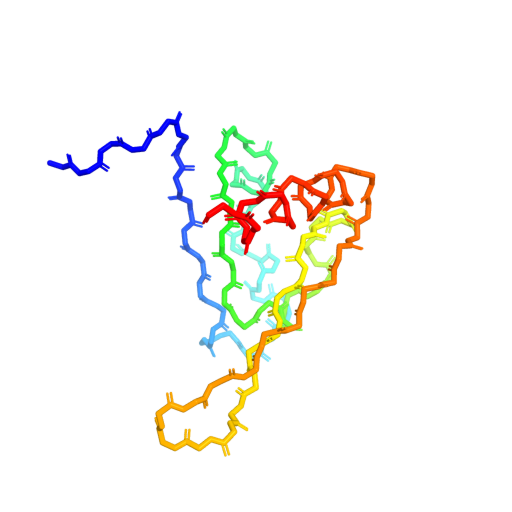? -12.351 14.915 0.744 1.00 52.78 88 THR A N 1
ATOM 716 C CA .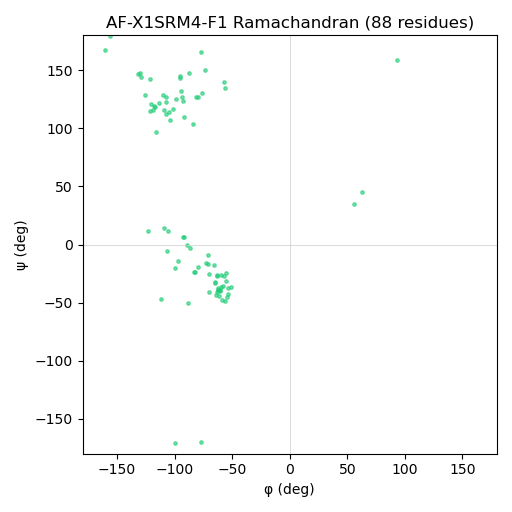 THR A 1 88 ? -12.717 14.988 2.173 1.00 52.78 88 THR A CA 1
ATOM 717 C C . THR A 1 88 ? -13.161 16.376 2.648 1.00 52.78 88 THR A C 1
ATOM 719 O O . THR A 1 88 ? -13.494 16.530 3.819 1.00 52.78 88 THR A O 1
ATOM 722 N N . LEU A 1 89 ? -13.169 17.383 1.767 1.00 43.16 89 LEU A N 1
ATOM 723 C CA . LEU A 1 89 ? -13.587 18.761 2.068 1.00 43.16 89 LEU A CA 1
ATOM 724 C C . LEU A 1 89 ? -14.923 19.163 1.409 1.00 43.16 89 LEU A C 1
ATOM 726 O O . LEU A 1 89 ? -15.243 20.350 1.392 1.00 43.16 89 LEU A O 1
ATOM 730 N N . ASN A 1 90 ? -15.692 18.196 0.898 1.00 35.88 90 ASN A N 1
ATOM 731 C CA . ASN A 1 90 ? -17.049 18.400 0.377 1.00 35.88 90 ASN A CA 1
ATOM 732 C C . ASN A 1 90 ? -18.082 17.668 1.230 1.00 35.88 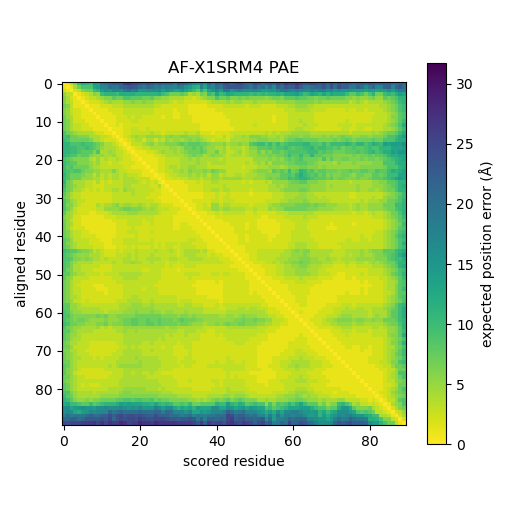90 ASN A C 1
ATOM 734 O O . ASN A 1 90 ? -17.830 16.485 1.551 1.00 35.88 90 ASN A O 1
#